Protein AF-A0A6C0KD98-F1 (afdb_monomer)

Structure (mmCIF, N/CA/C/O backbone):
data_AF-A0A6C0KD98-F1
#
_entry.id   AF-A0A6C0KD98-F1
#
loop_
_atom_site.group_PDB
_atom_site.id
_atom_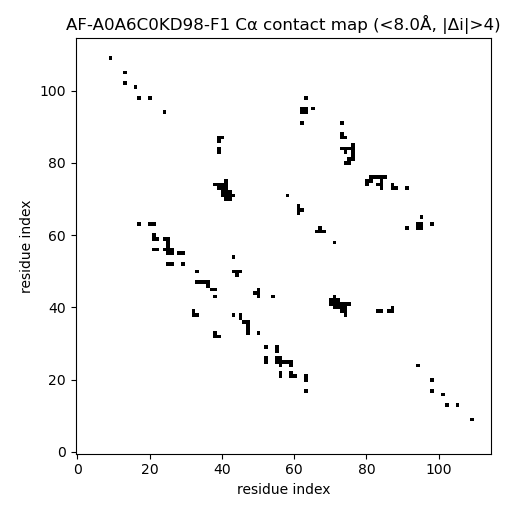site.type_symbol
_atom_site.label_atom_id
_atom_site.label_alt_id
_atom_site.label_comp_id
_atom_site.label_asym_id
_atom_site.label_entity_id
_atom_site.label_seq_id
_atom_site.pdbx_PDB_ins_code
_atom_site.Cartn_x
_atom_site.Cartn_y
_atom_site.Cartn_z
_atom_site.occupancy
_atom_site.B_iso_or_equiv
_atom_site.auth_seq_id
_atom_site.auth_comp_id
_atom_site.auth_asym_id
_atom_site.auth_atom_id
_atom_site.pdbx_PDB_model_num
ATOM 1 N N . MET A 1 1 ? 26.285 2.008 -26.165 1.00 54.91 1 MET A N 1
ATOM 2 C CA . MET A 1 1 ? 26.044 1.792 -24.719 1.00 54.91 1 MET A CA 1
ATOM 3 C C . MET A 1 1 ? 25.287 0.474 -24.601 1.00 54.91 1 MET A C 1
ATOM 5 O O . MET A 1 1 ? 24.293 0.321 -25.292 1.00 54.91 1 MET A O 1
ATOM 9 N N . GLY A 1 2 ? 25.845 -0.533 -23.925 1.00 66.06 2 GLY A N 1
ATOM 10 C CA . GLY A 1 2 ? 25.451 -1.937 -24.119 1.00 66.06 2 GLY A CA 1
ATOM 11 C C . GLY A 1 2 ? 24.108 -2.322 -23.489 1.00 66.06 2 GLY A C 1
ATOM 12 O O . GLY A 1 2 ? 23.770 -1.840 -22.412 1.00 66.06 2 GLY A O 1
ATOM 13 N N . PHE A 1 3 ? 23.399 -3.259 -24.126 1.00 67.44 3 PHE A N 1
ATOM 14 C CA . PHE A 1 3 ? 22.135 -3.884 -23.693 1.00 67.44 3 PHE A CA 1
ATOM 15 C C . PHE A 1 3 ? 22.078 -4.240 -22.191 1.00 67.44 3 PHE A C 1
ATOM 17 O O . PHE A 1 3 ? 21.060 -4.054 -21.534 1.00 67.44 3 PHE A O 1
ATOM 24 N N . LYS A 1 4 ? 23.207 -4.654 -21.599 1.00 72.75 4 LYS A N 1
ATOM 25 C CA . LYS A 1 4 ? 23.323 -4.938 -20.156 1.00 72.75 4 LYS A CA 1
ATOM 26 C C . LYS A 1 4 ? 23.109 -3.707 -19.266 1.00 72.75 4 LYS A C 1
ATOM 28 O O . LYS A 1 4 ? 22.470 -3.805 -18.226 1.00 72.75 4 LYS A O 1
ATOM 33 N N . THR A 1 5 ? 23.633 -2.549 -19.663 1.00 76.38 5 THR A N 1
ATOM 34 C CA . THR A 1 5 ? 23.459 -1.286 -18.928 1.00 76.38 5 THR A CA 1
ATOM 35 C C . THR A 1 5 ? 22.010 -0.805 -19.002 1.00 76.38 5 THR A C 1
ATOM 37 O O . THR A 1 5 ? 21.520 -0.200 -18.055 1.00 76.38 5 THR A O 1
ATOM 40 N N . PHE A 1 6 ? 21.321 -1.099 -20.106 1.00 72.12 6 PHE A N 1
ATOM 41 C CA . PHE A 1 6 ? 19.904 -0.794 -20.282 1.00 72.12 6 PHE A CA 1
ATOM 42 C C . PHE A 1 6 ? 19.022 -1.644 -19.352 1.00 72.12 6 PHE A C 1
ATOM 44 O O . PHE A 1 6 ? 18.329 -1.078 -18.510 1.00 72.12 6 PHE A O 1
ATOM 51 N N . LEU A 1 7 ? 19.157 -2.977 -19.399 1.00 75.31 7 LEU A N 1
ATOM 52 C CA . LEU A 1 7 ? 18.430 -3.896 -18.507 1.00 75.31 7 LEU A CA 1
ATOM 53 C C . LEU A 1 7 ? 18.648 -3.574 -17.022 1.00 75.31 7 LEU A C 1
ATOM 55 O O . LEU A 1 7 ? 17.727 -3.652 -16.214 1.00 75.31 7 LEU A O 1
ATOM 59 N N . PHE A 1 8 ? 19.866 -3.174 -16.650 1.00 82.06 8 PHE A N 1
ATOM 60 C CA . PHE A 1 8 ? 20.169 -2.797 -15.272 1.00 82.06 8 PHE A CA 1
ATOM 61 C C . PHE A 1 8 ? 19.443 -1.515 -14.832 1.00 82.06 8 PHE A C 1
ATOM 63 O O . PHE A 1 8 ? 18.937 -1.449 -13.711 1.00 82.06 8 PHE A O 1
ATOM 70 N N . ARG A 1 9 ? 19.364 -0.497 -15.703 1.00 81.38 9 ARG A N 1
ATOM 71 C CA . ARG A 1 9 ? 18.627 0.747 -15.411 1.00 81.38 9 ARG A CA 1
ATOM 72 C C . ARG A 1 9 ? 17.130 0.486 -15.284 1.00 81.38 9 ARG A C 1
ATOM 74 O O . ARG A 1 9 ? 16.514 1.006 -14.365 1.00 81.38 9 ARG A O 1
ATOM 81 N N . MET A 1 10 ? 16.588 -0.349 -16.159 1.00 80.75 10 MET A N 1
ATOM 82 C CA . MET A 1 10 ? 15.195 -0.792 -16.147 1.00 80.75 10 MET A CA 1
ATOM 83 C C . MET A 1 10 ? 14.843 -1.522 -14.844 1.00 80.75 10 MET A C 1
ATOM 85 O O . MET A 1 10 ? 13.969 -1.070 -14.107 1.00 80.75 10 MET A O 1
ATOM 89 N N . ALA A 1 11 ? 15.591 -2.574 -14.492 1.00 84.69 11 ALA A N 1
ATOM 90 C CA . ALA A 1 11 ? 15.379 -3.309 -13.245 1.00 84.69 11 ALA A CA 1
ATOM 91 C C . ALA A 1 11 ? 15.486 -2.400 -12.008 1.00 84.69 11 ALA A C 1
ATOM 93 O O . ALA A 1 11 ? 14.701 -2.524 -11.071 1.00 84.69 11 ALA A O 1
ATOM 94 N N . SER A 1 12 ? 16.424 -1.447 -12.021 1.00 87.31 12 SER A N 1
ATOM 95 C CA . SER A 1 12 ? 16.596 -0.480 -10.931 1.00 87.31 12 SER A CA 1
ATOM 96 C C . SER A 1 12 ? 15.423 0.502 -10.819 1.00 87.31 12 SER A C 1
ATOM 98 O O . SER A 1 12 ? 14.972 0.775 -9.708 1.00 87.31 12 SER A O 1
ATOM 100 N N . SER A 1 13 ? 14.903 1.013 -11.941 1.00 86.88 13 SER A N 1
ATOM 101 C CA . SER A 1 13 ? 13.720 1.885 -11.964 1.00 86.88 13 SER A CA 1
ATOM 102 C C . SER A 1 13 ? 12.474 1.154 -11.471 1.00 86.88 13 SER A C 1
ATOM 104 O O . SER A 1 13 ? 11.757 1.676 -10.620 1.00 86.88 13 SER A O 1
ATOM 106 N N . TRP A 1 14 ? 12.252 -0.073 -11.950 1.00 89.12 14 TRP A N 1
ATOM 107 C CA . TRP A 1 14 ? 11.142 -0.918 -11.513 1.00 89.12 14 TRP A CA 1
ATOM 108 C C . TRP A 1 14 ? 11.212 -1.214 -10.012 1.00 89.12 14 TRP A C 1
ATOM 110 O O . TRP A 1 14 ? 10.229 -1.051 -9.286 1.00 89.12 14 TRP A O 1
ATOM 120 N N . PHE A 1 15 ? 12.399 -1.579 -9.522 1.00 90.50 15 PHE A N 1
ATOM 121 C CA . PHE A 1 15 ? 12.628 -1.847 -8.107 1.00 90.50 15 PHE A CA 1
ATOM 122 C C . PHE A 1 15 ? 12.398 -0.598 -7.246 1.00 90.50 15 PHE A C 1
ATOM 124 O O . PHE A 1 15 ? 11.708 -0.663 -6.228 1.00 90.50 15 PHE A O 1
ATOM 131 N N . GLY A 1 16 ? 12.919 0.555 -7.675 1.00 91.31 16 GLY A N 1
ATOM 132 C CA . GLY A 1 16 ? 12.724 1.830 -6.985 1.00 91.31 16 GLY A CA 1
ATOM 133 C C . GLY A 1 16 ? 11.255 2.252 -6.921 1.00 91.31 16 GLY A C 1
ATOM 134 O O . GLY A 1 16 ? 10.788 2.685 -5.868 1.00 91.31 16 GLY A O 1
ATOM 135 N N . LEU A 1 17 ? 10.510 2.068 -8.014 1.00 90.69 17 LEU A N 1
ATOM 136 C CA . LEU A 1 17 ? 9.078 2.352 -8.082 1.00 90.69 17 LEU A CA 1
ATOM 137 C C . LEU A 1 17 ? 8.286 1.463 -7.115 1.00 90.69 17 LEU A C 1
ATOM 139 O O . LEU A 1 17 ? 7.487 1.977 -6.332 1.00 90.69 17 LEU A O 1
ATOM 143 N N . ASN A 1 18 ? 8.559 0.156 -7.092 1.00 91.81 18 ASN A N 1
ATOM 144 C CA . ASN A 1 18 ? 7.882 -0.770 -6.183 1.00 91.81 18 ASN A CA 1
ATOM 145 C C . ASN A 1 18 ? 8.195 -0.467 -4.711 1.00 91.81 18 ASN A C 1
ATOM 147 O O . ASN A 1 18 ? 7.275 -0.420 -3.895 1.00 91.81 18 ASN A O 1
ATOM 151 N N . ILE A 1 19 ? 9.452 -0.161 -4.364 1.00 94.06 19 ILE A N 1
ATOM 152 C CA . ILE A 1 19 ? 9.802 0.307 -3.011 1.00 94.06 19 ILE A CA 1
ATOM 153 C C . ILE A 1 19 ? 9.042 1.588 -2.658 1.00 94.06 19 ILE A C 1
ATOM 155 O O . ILE A 1 19 ? 8.511 1.702 -1.551 1.00 94.06 19 ILE A O 1
ATOM 159 N N . GLY A 1 20 ? 8.969 2.545 -3.586 1.00 94.19 20 GLY A N 1
ATOM 160 C CA . GLY A 1 20 ? 8.251 3.801 -3.385 1.00 94.19 20 GLY A CA 1
ATOM 161 C C . GLY A 1 20 ? 6.774 3.578 -3.062 1.00 94.19 20 GLY A C 1
ATOM 162 O O . GLY A 1 20 ? 6.265 4.139 -2.091 1.00 94.19 20 GLY A O 1
ATOM 163 N N . ILE A 1 21 ? 6.105 2.705 -3.820 1.00 93.69 21 ILE A N 1
ATOM 164 C CA . ILE A 1 21 ? 4.703 2.328 -3.594 1.00 93.69 21 ILE A CA 1
ATOM 165 C C . ILE A 1 21 ? 4.538 1.651 -2.232 1.00 93.69 21 ILE A C 1
ATOM 167 O O . ILE A 1 21 ? 3.670 2.055 -1.455 1.00 93.69 21 ILE A O 1
ATOM 171 N N . ILE A 1 22 ? 5.404 0.684 -1.910 1.00 95.44 22 ILE A N 1
ATOM 172 C CA . ILE A 1 22 ? 5.368 -0.049 -0.639 1.00 95.44 22 ILE A CA 1
ATOM 173 C C . ILE A 1 22 ? 5.446 0.921 0.542 1.00 95.44 22 ILE A C 1
ATOM 175 O O . ILE A 1 22 ? 4.604 0.871 1.441 1.00 95.44 22 ILE A O 1
ATOM 179 N N . VAL A 1 23 ? 6.429 1.824 0.543 1.00 96.25 23 VAL A N 1
ATOM 180 C CA . VAL A 1 23 ? 6.623 2.790 1.633 1.00 96.25 23 VAL A CA 1
ATOM 181 C C . VAL A 1 23 ? 5.463 3.783 1.697 1.00 96.25 23 VAL A C 1
ATOM 183 O O . VAL A 1 23 ? 4.960 4.065 2.784 1.00 96.25 23 VAL A O 1
ATOM 186 N N . MET A 1 24 ? 4.994 4.278 0.550 1.00 95.50 24 MET A N 1
ATOM 187 C CA . MET A 1 24 ? 3.860 5.199 0.484 1.00 95.50 24 MET A CA 1
ATOM 188 C C . MET A 1 24 ? 2.600 4.584 1.106 1.00 95.50 24 MET A C 1
ATOM 190 O O . MET A 1 24 ? 1.983 5.202 1.975 1.00 95.50 24 MET A O 1
ATOM 194 N N . PHE A 1 25 ? 2.231 3.360 0.721 1.00 95.44 25 PHE A N 1
ATOM 195 C CA . PHE A 1 25 ? 1.052 2.696 1.278 1.00 95.44 25 PHE A CA 1
ATOM 196 C C . PHE A 1 25 ? 1.237 2.273 2.732 1.00 95.44 25 PHE A C 1
ATOM 198 O O . PHE A 1 25 ? 0.295 2.410 3.509 1.00 95.44 25 PHE A O 1
ATOM 205 N N . ALA A 1 26 ? 2.439 1.860 3.139 1.00 95.19 26 ALA A N 1
ATOM 206 C CA . ALA A 1 26 ? 2.742 1.603 4.545 1.00 95.19 26 ALA A CA 1
ATOM 207 C C . ALA A 1 26 ? 2.488 2.851 5.406 1.00 95.19 26 ALA A C 1
ATOM 209 O O . ALA A 1 26 ? 1.847 2.763 6.453 1.00 95.19 26 ALA A O 1
ATOM 210 N N . CYS A 1 27 ? 2.914 4.028 4.934 1.00 96.00 27 CYS A N 1
ATOM 211 C CA . CYS A 1 27 ? 2.623 5.305 5.580 1.00 96.00 27 CYS A CA 1
ATOM 212 C C . CYS A 1 27 ? 1.120 5.594 5.621 1.00 96.00 27 CYS A C 1
ATOM 214 O O . CYS A 1 27 ? 0.606 5.941 6.682 1.00 96.00 27 CYS A O 1
ATOM 216 N N . ILE A 1 28 ? 0.404 5.425 4.503 1.00 94.38 28 ILE A N 1
ATOM 217 C CA . ILE A 1 28 ? -1.051 5.638 4.451 1.00 94.38 28 ILE A CA 1
ATOM 218 C C . ILE A 1 28 ? -1.749 4.747 5.480 1.00 94.38 28 ILE A C 1
ATOM 220 O O . ILE A 1 28 ? -2.492 5.265 6.311 1.00 94.38 28 ILE A O 1
ATOM 224 N N . TYR A 1 29 ? -1.477 3.439 5.476 1.00 93.31 29 TYR A N 1
ATOM 225 C CA . TYR A 1 29 ? -2.065 2.492 6.423 1.00 93.31 29 TYR A CA 1
ATOM 226 C C . TYR A 1 29 ? -1.730 2.840 7.874 1.00 93.31 29 TYR A C 1
ATOM 228 O O . TYR A 1 29 ? -2.616 2.833 8.728 1.00 93.31 29 TYR A O 1
ATOM 236 N N . TYR A 1 30 ? -0.480 3.212 8.151 1.00 92.62 30 TYR A N 1
ATOM 237 C CA . TYR A 1 30 ? -0.065 3.621 9.485 1.00 92.62 30 TYR A CA 1
ATOM 238 C C . TYR A 1 30 ? -0.814 4.873 9.956 1.00 92.62 30 TYR A C 1
ATOM 240 O O . TYR A 1 30 ? -1.376 4.877 11.048 1.00 92.62 30 TYR A O 1
ATOM 248 N N . PHE A 1 31 ? -0.884 5.929 9.140 1.00 91.25 31 PHE A N 1
ATOM 249 C CA . PHE A 1 31 ? -1.517 7.189 9.540 1.00 91.25 31 PHE A CA 1
ATOM 250 C C . PHE A 1 31 ? -3.025 7.064 9.755 1.00 91.25 31 PHE A C 1
ATOM 252 O O . PHE A 1 31 ? -3.556 7.636 10.708 1.00 91.25 31 PHE A O 1
ATOM 259 N N . ILE A 1 32 ? -3.724 6.314 8.901 1.00 88.81 32 ILE A N 1
ATOM 260 C CA . ILE A 1 32 ? -5.179 6.155 9.034 1.00 88.81 32 ILE A CA 1
ATOM 261 C C . ILE A 1 32 ? -5.573 5.266 10.217 1.00 88.81 32 ILE A C 1
ATOM 263 O O . ILE A 1 32 ? -6.692 5.411 10.722 1.00 88.81 32 ILE A O 1
ATOM 267 N N . ASP A 1 33 ? -4.696 4.339 10.619 1.00 87.75 33 ASP A N 1
ATOM 268 C CA . ASP A 1 33 ? -5.020 3.276 11.569 1.00 87.75 33 ASP A CA 1
ATOM 269 C C . ASP A 1 33 ? -4.433 3.499 12.965 1.00 87.75 33 ASP A C 1
ATOM 271 O O . ASP A 1 33 ? -5.107 3.228 13.963 1.00 87.75 33 ASP A O 1
ATOM 275 N N . LYS A 1 34 ? -3.215 4.053 13.062 1.00 84.12 34 LYS A N 1
ATOM 276 C CA . LYS A 1 34 ? -2.494 4.247 14.332 1.00 84.12 34 LYS A CA 1
ATOM 277 C C . LYS A 1 34 ? -3.323 5.006 15.356 1.00 84.12 34 LYS A C 1
ATOM 279 O O . LYS A 1 34 ? -3.352 4.638 16.522 1.00 84.12 34 LYS A O 1
ATOM 284 N N . GLU A 1 35 ? -4.011 6.070 14.956 1.00 80.69 35 GLU A N 1
ATOM 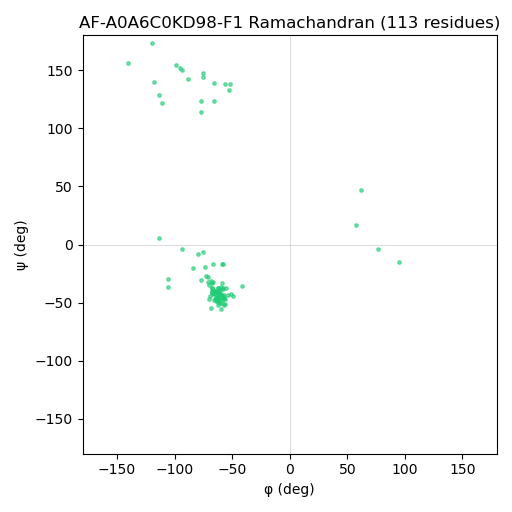285 C CA . GLU A 1 35 ? -4.717 6.917 15.920 1.00 80.69 35 GLU A CA 1
ATOM 286 C C . GLU A 1 35 ? -6.070 6.345 16.368 1.00 80.69 35 GLU A C 1
ATOM 288 O O . GLU A 1 35 ? -6.675 6.853 17.319 1.00 80.69 35 GLU A O 1
ATOM 293 N N . ARG A 1 36 ? -6.538 5.257 15.744 1.00 80.00 36 ARG A N 1
ATOM 294 C CA . ARG A 1 36 ? -7.883 4.719 15.962 1.00 80.00 36 ARG A CA 1
ATOM 295 C C . ARG A 1 36 ? -7.954 3.719 17.106 1.00 80.00 36 ARG A C 1
ATOM 297 O O . ARG A 1 36 ? -7.106 2.843 17.261 1.00 80.00 36 ARG A O 1
ATOM 304 N N . LYS A 1 37 ? -9.064 3.789 17.851 1.00 80.62 37 LYS A N 1
ATOM 305 C CA . LYS A 1 37 ? -9.411 2.813 18.897 1.00 80.62 37 LYS A CA 1
ATOM 306 C C . LYS A 1 37 ? -9.574 1.401 18.325 1.00 80.62 37 LYS A C 1
ATOM 308 O O . LYS A 1 37 ? -9.057 0.452 18.899 1.00 80.62 37 LYS A O 1
ATOM 313 N N . ILE A 1 38 ? -10.247 1.280 17.182 1.00 80.69 38 ILE A N 1
ATOM 314 C CA . ILE A 1 38 ? -10.472 0.019 16.463 1.00 80.69 38 ILE A CA 1
ATOM 315 C C . ILE A 1 38 ? -9.708 0.096 15.140 1.00 80.69 38 ILE A C 1
ATOM 317 O O . ILE A 1 38 ? -9.840 1.096 14.433 1.00 80.69 38 ILE A O 1
ATOM 321 N N . SER A 1 39 ? -8.898 -0.924 14.852 1.00 82.94 39 SER A N 1
ATOM 322 C CA . SER A 1 39 ? -8.129 -1.017 13.608 1.00 82.94 39 SER A CA 1
ATOM 323 C C . SER A 1 39 ? -9.025 -1.410 12.433 1.00 82.94 39 SER A C 1
ATOM 325 O O . SER A 1 39 ? -9.919 -2.238 12.592 1.00 82.94 39 SER A O 1
ATOM 327 N N . TYR A 1 40 ? -8.747 -0.866 11.250 1.00 83.44 40 TYR A N 1
ATOM 328 C CA . TYR A 1 40 ? -9.307 -1.304 9.971 1.00 83.44 40 TYR A CA 1
ATOM 329 C C . TYR A 1 40 ? -8.839 -2.697 9.555 1.00 83.44 40 TYR A C 1
ATOM 331 O O . TYR A 1 40 ? -9.440 -3.302 8.662 1.00 83.44 40 TYR A O 1
ATOM 339 N N . PHE A 1 41 ? -7.763 -3.192 10.164 1.00 86.44 41 PHE A N 1
ATOM 340 C CA . PHE A 1 41 ? -7.122 -4.440 9.797 1.00 86.44 41 PHE A CA 1
ATOM 341 C C . PHE A 1 41 ? -7.176 -5.433 10.959 1.00 86.44 41 PHE A C 1
ATOM 343 O O . PHE A 1 41 ? -7.013 -5.107 12.132 1.00 86.44 41 PHE A O 1
ATOM 350 N N . THR A 1 42 ? -7.427 -6.687 10.616 1.00 85.44 42 THR A N 1
ATOM 351 C CA . THR A 1 42 ? -7.248 -7.839 11.502 1.00 85.44 42 THR A CA 1
ATOM 352 C C . THR A 1 42 ? -5.862 -8.421 11.272 1.00 85.44 42 THR A C 1
ATOM 354 O O . THR A 1 42 ? -5.338 -8.283 10.173 1.00 85.44 42 THR A O 1
ATOM 357 N N . GLY A 1 43 ? -5.263 -9.024 12.301 1.00 82.12 43 GLY A N 1
ATOM 358 C CA . GLY A 1 43 ? -3.873 -9.504 12.263 1.00 82.12 43 GLY A CA 1
ATOM 359 C C . GLY A 1 43 ? -2.847 -8.513 12.817 1.00 82.12 43 GLY A C 1
ATOM 360 O O . GLY A 1 43 ? -1.743 -8.914 13.159 1.00 82.12 43 GLY A O 1
ATOM 361 N N . ILE A 1 44 ? -3.231 -7.245 12.989 1.00 84.31 44 ILE A N 1
ATOM 362 C CA . ILE A 1 44 ? -2.441 -6.216 13.681 1.00 84.31 44 ILE A CA 1
ATOM 363 C C . ILE A 1 44 ? -2.900 -6.123 15.146 1.00 84.31 44 ILE A C 1
ATOM 365 O O . ILE A 1 44 ? -4.055 -6.436 15.463 1.00 84.31 44 ILE A O 1
ATOM 369 N N . SER A 1 45 ? -2.009 -5.712 16.059 1.00 78.88 45 SER A N 1
ATOM 370 C CA . SER A 1 45 ? -2.343 -5.594 17.483 1.00 78.88 45 SER A CA 1
ATOM 371 C C . SER A 1 45 ? -3.603 -4.754 17.717 1.00 78.88 45 SER A C 1
ATOM 373 O O . SER A 1 45 ? -3.774 -3.645 17.198 1.00 78.88 45 SER A O 1
ATOM 375 N N . LYS A 1 46 ? -4.501 -5.273 18.563 1.00 70.94 46 LYS A N 1
ATOM 376 C CA . LYS A 1 46 ? -5.722 -4.562 18.966 1.00 70.94 46 LYS A CA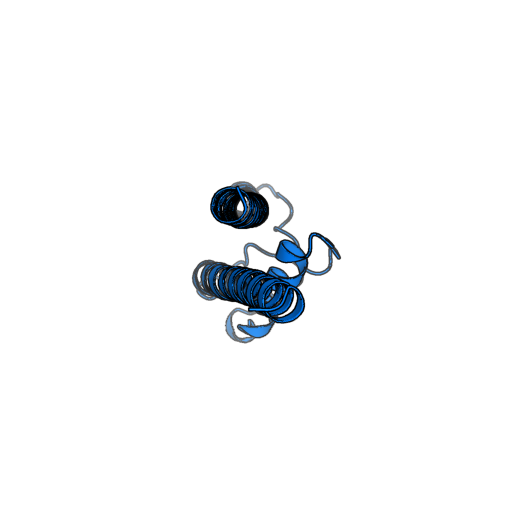 1
ATOM 377 C C . LYS A 1 46 ? -5.393 -3.328 19.804 1.00 70.94 46 LYS A C 1
ATOM 379 O O . LYS A 1 46 ? -6.110 -2.331 19.709 1.00 70.94 46 LYS A O 1
ATOM 384 N N . GLN A 1 47 ? -4.315 -3.372 20.586 1.00 74.56 47 GLN A N 1
ATOM 385 C CA . GLN A 1 47 ? -3.892 -2.248 21.413 1.00 74.56 47 GLN A CA 1
ATOM 386 C C . GLN A 1 47 ? -3.207 -1.191 20.553 1.00 74.56 47 GLN A C 1
ATOM 388 O O . GLN A 1 47 ? -2.217 -1.468 19.885 1.00 74.56 47 GLN A O 1
ATOM 393 N N . LYS A 1 48 ? -3.723 0.040 20.599 1.00 76.62 48 LYS A N 1
ATOM 394 C CA . LYS A 1 48 ? -3.205 1.183 19.834 1.00 76.62 48 LYS A CA 1
ATOM 395 C C . LYS A 1 48 ? -1.691 1.385 19.999 1.00 76.62 48 LYS A C 1
ATOM 397 O O . LYS A 1 48 ? -1.008 1.661 19.019 1.00 76.62 48 LYS A O 1
ATOM 402 N N . ASN A 1 49 ? -1.189 1.255 21.226 1.00 79.25 49 ASN A N 1
ATOM 403 C CA . ASN A 1 49 ? 0.208 1.547 21.559 1.00 79.25 49 ASN A CA 1
ATOM 404 C C . ASN A 1 49 ? 1.191 0.488 21.045 1.00 79.25 49 ASN A C 1
ATOM 406 O O . ASN A 1 49 ? 2.367 0.796 20.882 1.00 79.25 49 ASN A O 1
ATOM 410 N N . ASP A 1 50 ? 0.704 -0.714 20.739 1.00 83.31 50 ASP A N 1
ATOM 411 C CA . ASP A 1 50 ? 1.533 -1.828 20.273 1.00 83.31 50 ASP A CA 1
ATOM 412 C C . ASP A 1 50 ? 1.602 -1.898 18.740 1.00 83.31 50 ASP A C 1
ATOM 414 O O . ASP A 1 50 ? 2.294 -2.750 18.192 1.00 83.31 50 ASP A O 1
ATOM 418 N N . ARG A 1 51 ? 0.866 -1.035 18.021 1.00 85.81 51 ARG A N 1
ATOM 419 C CA . ARG A 1 51 ? 0.860 -1.027 16.552 1.00 85.81 51 ARG A CA 1
ATOM 420 C C . ARG A 1 51 ? 2.126 -0.359 16.036 1.00 85.81 51 ARG A C 1
ATOM 422 O O . ARG A 1 51 ? 2.310 0.854 16.188 1.00 85.81 51 ARG A O 1
ATOM 429 N N . THR A 1 52 ? 2.979 -1.133 15.379 1.00 90.62 52 THR A N 1
ATOM 430 C CA . THR A 1 52 ? 4.250 -0.634 14.855 1.00 90.62 52 THR A CA 1
ATOM 431 C C . THR A 1 52 ? 4.136 -0.309 13.373 1.00 90.62 52 THR A C 1
ATOM 433 O O . THR A 1 52 ? 3.311 -0.871 12.661 1.00 90.62 52 THR A O 1
ATOM 436 N N . PHE A 1 53 ? 4.976 0.604 12.877 1.00 92.12 53 PHE A N 1
ATOM 437 C CA . PHE A 1 53 ? 5.055 0.877 11.437 1.00 92.12 53 PHE A CA 1
ATOM 438 C C . PHE A 1 53 ? 5.431 -0.384 10.639 1.00 92.12 53 PHE A C 1
ATOM 440 O O . PHE A 1 53 ? 4.946 -0.580 9.528 1.00 92.12 53 PHE A O 1
ATOM 447 N N . THR A 1 54 ? 6.244 -1.261 11.234 1.00 92.56 54 THR A N 1
ATOM 448 C CA . THR A 1 54 ? 6.707 -2.517 10.636 1.00 92.56 54 THR A CA 1
ATOM 449 C C . THR A 1 54 ? 5.554 -3.434 10.234 1.00 92.56 54 THR A C 1
ATOM 451 O O . THR A 1 54 ? 5.620 -4.028 9.162 1.00 92.56 54 THR A O 1
ATOM 454 N N . ASP A 1 55 ? 4.474 -3.490 11.020 1.00 91.31 55 ASP A N 1
ATOM 455 C CA . ASP A 1 55 ? 3.291 -4.304 10.703 1.00 91.31 55 ASP A CA 1
ATOM 456 C C . ASP A 1 55 ? 2.637 -3.852 9.387 1.00 91.31 55 ASP A C 1
ATOM 458 O O . ASP A 1 55 ? 2.289 -4.661 8.525 1.00 91.31 55 ASP A O 1
ATOM 462 N N . TYR A 1 56 ? 2.526 -2.536 9.190 1.00 93.50 56 TYR A N 1
ATOM 463 C CA . TYR A 1 56 ? 1.948 -1.949 7.979 1.00 93.50 56 TYR A CA 1
ATOM 464 C C . TYR A 1 56 ? 2.909 -1.985 6.795 1.00 93.50 56 TYR A C 1
ATOM 466 O O . TYR A 1 56 ? 2.462 -2.096 5.655 1.00 93.50 56 TYR A O 1
ATOM 474 N N . LEU A 1 57 ? 4.218 -1.909 7.048 1.00 95.06 57 LEU A N 1
ATOM 475 C CA . LEU A 1 57 ? 5.235 -2.100 6.019 1.00 95.06 57 LEU A CA 1
ATOM 476 C C . LEU A 1 57 ? 5.187 -3.530 5.479 1.00 95.06 57 LEU A C 1
ATOM 478 O O . LEU A 1 57 ? 5.111 -3.716 4.267 1.00 95.06 57 LEU A O 1
ATOM 482 N N . TYR A 1 58 ? 5.155 -4.522 6.370 1.00 93.31 58 TYR A N 1
ATOM 483 C CA . TYR A 1 58 ? 4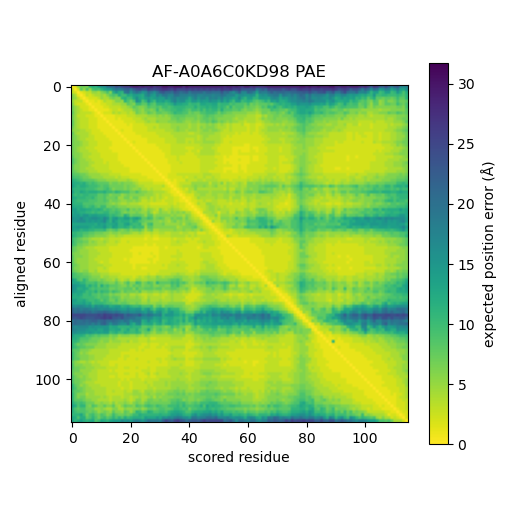.978 -5.927 6.011 1.00 93.31 58 TYR A CA 1
ATOM 484 C C . TYR A 1 58 ? 3.682 -6.140 5.228 1.00 93.31 58 TYR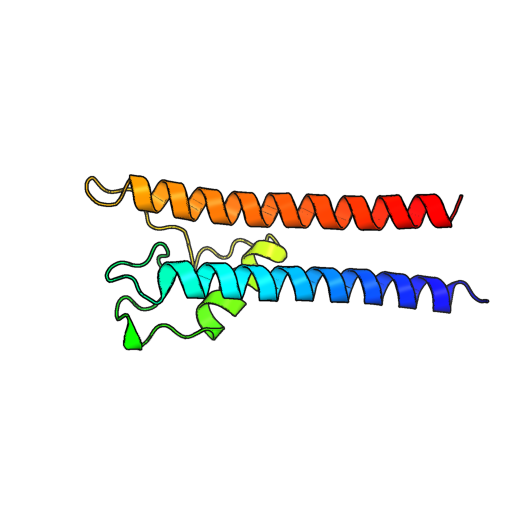 A C 1
ATOM 486 O O . TYR A 1 58 ? 3.693 -6.739 4.152 1.00 93.31 58 TYR A O 1
ATOM 494 N N . PHE A 1 59 ? 2.576 -5.569 5.711 1.00 93.44 59 PHE A N 1
ATOM 495 C CA . PHE A 1 59 ? 1.306 -5.654 5.006 1.00 93.44 59 PHE A CA 1
ATOM 496 C C . PHE A 1 59 ? 1.373 -5.045 3.599 1.00 93.44 59 PHE A C 1
ATOM 498 O O . PHE A 1 59 ? 0.912 -5.656 2.637 1.00 93.44 59 PHE A O 1
ATOM 505 N N . SER A 1 60 ? 1.997 -3.874 3.464 1.00 94.38 60 SER A N 1
ATOM 506 C CA . SER A 1 60 ? 2.190 -3.204 2.179 1.00 94.38 60 SER A CA 1
ATOM 507 C C . SER A 1 60 ? 2.991 -4.075 1.204 1.00 94.38 60 SER A C 1
ATOM 509 O O . SER A 1 60 ? 2.551 -4.272 0.076 1.00 94.38 60 SER A O 1
ATOM 511 N N . VAL A 1 61 ? 4.084 -4.703 1.659 1.00 93.94 61 VAL A N 1
ATOM 512 C CA . VAL A 1 61 ? 4.882 -5.653 0.857 1.00 93.94 61 VAL A CA 1
ATOM 513 C C . VAL A 1 61 ? 4.033 -6.826 0.355 1.00 93.94 61 VAL A C 1
ATOM 515 O O . VAL A 1 61 ? 4.106 -7.181 -0.823 1.00 93.94 61 VAL A O 1
ATOM 518 N N . ILE A 1 62 ? 3.202 -7.429 1.213 1.00 92.81 62 ILE A N 1
ATOM 519 C CA . ILE A 1 62 ? 2.324 -8.546 0.818 1.00 92.81 62 ILE A CA 1
ATOM 520 C C . ILE A 1 62 ? 1.310 -8.109 -0.244 1.00 92.81 62 ILE A C 1
ATOM 522 O O . ILE A 1 62 ? 1.032 -8.860 -1.180 1.00 92.81 62 ILE A O 1
ATOM 526 N N . VAL A 1 63 ? 0.744 -6.909 -0.101 1.00 92.38 63 VAL A N 1
ATOM 527 C CA . VAL A 1 63 ? -0.246 -6.382 -1.049 1.00 92.38 63 VAL A CA 1
ATOM 528 C C . VAL A 1 63 ? 0.406 -6.044 -2.390 1.00 92.38 63 VAL A C 1
ATOM 530 O O . VAL A 1 63 ? -0.106 -6.480 -3.418 1.00 92.38 63 VAL A O 1
ATOM 533 N N . THR A 1 64 ? 1.548 -5.346 -2.400 1.00 91.62 64 THR A N 1
ATOM 534 C CA . THR A 1 64 ? 2.283 -5.015 -3.635 1.00 91.62 64 THR A CA 1
ATOM 535 C C . THR A 1 64 ? 2.767 -6.271 -4.362 1.00 91.62 64 THR A C 1
ATOM 537 O O . THR A 1 64 ? 2.715 -6.335 -5.584 1.00 91.62 64 THR A O 1
ATOM 540 N N . SER A 1 65 ? 3.192 -7.302 -3.625 1.00 88.31 65 SER A N 1
ATOM 541 C CA . SER A 1 65 ? 3.589 -8.592 -4.211 1.00 88.31 65 SER A CA 1
ATOM 542 C C . SER A 1 65 ? 2.410 -9.452 -4.667 1.00 88.31 65 SER A C 1
ATOM 544 O O . SER A 1 65 ? 2.620 -10.502 -5.269 1.00 88.31 65 SER A O 1
ATOM 546 N N . THR A 1 66 ? 1.169 -9.038 -4.391 1.00 86.50 66 THR A N 1
ATOM 547 C CA . THR A 1 66 ? -0.067 -9.770 -4.712 1.00 86.50 66 THR A CA 1
ATOM 548 C C . THR A 1 66 ? -0.156 -11.180 -4.107 1.00 86.50 66 THR A C 1
ATOM 550 O O . THR A 1 66 ? -1.007 -11.970 -4.505 1.00 86.50 66 THR A O 1
ATOM 553 N N . LEU A 1 67 ? 0.672 -11.494 -3.100 1.00 86.06 67 LEU A N 1
ATOM 554 C CA . LEU A 1 67 ? 0.697 -12.811 -2.448 1.00 86.06 67 LEU A CA 1
ATOM 555 C C . LEU A 1 67 ? -0.581 -13.099 -1.654 1.00 86.06 67 LEU A C 1
ATOM 557 O O . LEU A 1 67 ? -1.078 -14.220 -1.663 1.00 86.06 67 LEU A O 1
ATOM 561 N N . GLY A 1 68 ? -1.098 -12.095 -0.937 1.00 81.31 68 GLY A N 1
ATOM 562 C CA . GLY A 1 68 ? -2.353 -12.220 -0.191 1.00 81.31 68 GLY A CA 1
ATOM 563 C C . GLY A 1 68 ? -2.342 -13.282 0.920 1.00 81.31 68 GLY A C 1
ATOM 564 O O . GLY A 1 68 ? -3.298 -14.040 1.037 1.00 81.31 68 GLY A O 1
ATOM 565 N N . LEU A 1 69 ? -1.301 -13.315 1.765 1.00 84.19 69 LEU A N 1
ATOM 566 C CA . LEU A 1 69 ? -1.092 -14.350 2.801 1.00 84.19 69 LEU A CA 1
ATOM 567 C C . LEU A 1 69 ? -2.222 -14.491 3.841 1.00 84.19 69 LEU A C 1
ATOM 569 O O . LEU A 1 69 ? -2.292 -15.491 4.548 1.00 84.19 69 LEU A O 1
ATOM 573 N N . GLY A 1 70 ? -3.107 -13.501 3.964 1.00 82.06 70 GLY A N 1
ATOM 574 C CA . GLY A 1 70 ? -4.287 -13.581 4.831 1.00 82.06 70 GLY A CA 1
ATOM 575 C C . GLY A 1 70 ? -4.020 -13.394 6.329 1.00 82.06 70 GLY A C 1
ATOM 576 O O . GLY A 1 70 ? -4.974 -13.328 7.101 1.00 82.06 70 GLY A O 1
ATOM 577 N N . GLU A 1 71 ? -2.759 -13.255 6.746 1.00 84.81 71 GLU A N 1
ATOM 578 C CA . GLU A 1 71 ? -2.382 -12.937 8.131 1.00 84.81 71 GLU A CA 1
ATOM 579 C C . GLU A 1 71 ? -2.909 -11.564 8.551 1.00 84.81 71 GLU A C 1
ATOM 581 O O . GLU A 1 71 ? -3.512 -11.424 9.614 1.00 84.81 71 GLU A O 1
ATOM 586 N N . ILE A 1 72 ? -2.731 -10.569 7.676 1.00 86.38 72 ILE A N 1
ATOM 587 C CA . ILE A 1 72 ?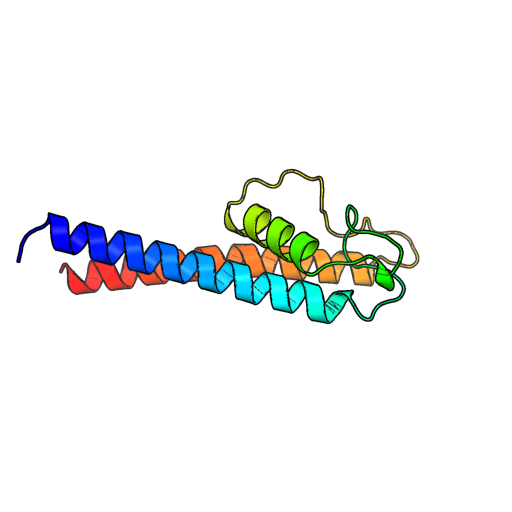 -3.304 -9.235 7.819 1.00 86.38 72 ILE A CA 1
ATOM 588 C C . ILE A 1 72 ? -4.373 -9.056 6.744 1.00 86.38 72 ILE A C 1
ATOM 590 O O . ILE A 1 72 ? -4.106 -9.191 5.550 1.00 86.38 72 ILE A O 1
ATOM 594 N N . THR A 1 73 ? -5.605 -8.766 7.159 1.00 85.31 73 THR A N 1
ATOM 595 C CA . THR A 1 73 ? -6.737 -8.559 6.240 1.00 85.31 73 THR A CA 1
ATOM 596 C C . THR A 1 73 ? -7.620 -7.416 6.705 1.00 85.31 73 THR A C 1
ATOM 598 O O . THR A 1 73 ? -7.658 -7.099 7.893 1.00 85.31 73 THR A O 1
ATOM 601 N N . ALA A 1 74 ? -8.370 -6.801 5.787 1.00 84.94 74 ALA A N 1
ATOM 602 C CA . ALA A 1 74 ? -9.398 -5.842 6.175 1.00 84.94 74 ALA A CA 1
ATOM 603 C C . ALA A 1 74 ? -10.399 -6.491 7.142 1.00 84.94 74 ALA A C 1
ATOM 605 O O . ALA A 1 74 ? -10.823 -7.633 6.946 1.00 84.94 74 ALA A O 1
ATOM 606 N N . GLN A 1 75 ? -10.790 -5.743 8.170 1.00 82.69 75 GLN A N 1
ATOM 607 C CA . GLN A 1 75 ? -11.689 -6.207 9.218 1.00 82.69 75 GLN A CA 1
ATOM 608 C C . GLN A 1 75 ? -12.966 -6.806 8.614 1.00 82.69 75 GLN A C 1
ATOM 610 O O . GLN A 1 75 ? -13.502 -6.288 7.631 1.00 82.69 75 GLN A O 1
ATOM 615 N N . LYS A 1 76 ? -13.444 -7.933 9.153 1.00 75.44 76 LYS A N 1
ATOM 616 C CA . LYS A 1 76 ? -14.699 -8.543 8.691 1.00 75.44 76 LYS A CA 1
ATOM 617 C C . LYS A 1 76 ? -15.865 -7.603 9.017 1.00 75.44 76 LYS A C 1
ATOM 619 O O . LYS A 1 76 ? -15.855 -7.016 10.093 1.00 75.44 76 LYS A O 1
ATOM 624 N N . PRO A 1 77 ? -16.837 -7.441 8.106 1.00 68.00 77 PRO A N 1
ATOM 625 C CA . PRO A 1 77 ? -18.000 -6.618 8.388 1.00 68.00 77 PRO A CA 1
ATOM 626 C C . PRO A 1 77 ? -18.811 -7.264 9.516 1.00 68.00 77 PRO A C 1
ATOM 628 O O . PRO A 1 77 ? -19.215 -8.419 9.405 1.00 68.00 77 PRO A O 1
ATOM 631 N N . ASP A 1 78 ? -19.032 -6.512 10.587 1.00 69.94 78 ASP A N 1
ATOM 632 C CA . ASP A 1 78 ? -20.071 -6.757 11.586 1.00 69.94 78 ASP A CA 1
ATOM 633 C C . ASP A 1 78 ? -21.025 -5.547 11.632 1.00 69.94 78 ASP A C 1
ATOM 635 O O . ASP A 1 78 ? -20.776 -4.522 10.980 1.00 69.94 78 ASP A O 1
ATOM 639 N N . ASP A 1 79 ? -22.119 -5.654 12.390 1.00 54.31 79 ASP A N 1
ATOM 640 C CA . ASP A 1 79 ? -23.173 -4.627 12.466 1.00 54.31 79 ASP A CA 1
ATOM 641 C C . ASP A 1 79 ? -22.662 -3.244 12.926 1.00 54.31 79 ASP A C 1
ATOM 643 O O . ASP A 1 79 ? -23.321 -2.228 12.703 1.00 54.31 79 ASP A O 1
ATOM 647 N N . VAL A 1 80 ? -21.463 -3.172 13.521 1.00 62.09 80 VAL A N 1
ATOM 648 C CA . VAL A 1 80 ? -20.855 -1.941 14.056 1.00 62.09 80 VAL A CA 1
ATOM 649 C C . VAL A 1 80 ? -19.719 -1.418 13.160 1.00 62.09 80 VAL A C 1
ATOM 651 O O . VAL A 1 80 ? -19.497 -0.209 13.070 1.00 62.09 80 VAL A O 1
ATOM 654 N N . THR A 1 81 ? -19.006 -2.297 12.450 1.00 64.75 81 THR A N 1
ATOM 655 C CA . THR A 1 81 ? -17.789 -1.984 11.682 1.00 64.75 81 THR A CA 1
ATOM 656 C C . THR A 1 81 ? -17.949 -2.125 10.167 1.00 64.75 81 THR A C 1
ATOM 658 O O . THR A 1 81 ? -16.985 -1.915 9.433 1.00 64.75 81 THR A O 1
ATOM 661 N N . GLY A 1 82 ? -19.153 -2.389 9.646 1.00 62.94 82 GLY A N 1
ATOM 662 C CA . GLY A 1 82 ? -19.398 -2.561 8.205 1.00 62.94 82 GLY A CA 1
ATOM 663 C C . GLY A 1 82 ? -18.802 -1.459 7.309 1.00 62.94 82 GLY A C 1
ATOM 664 O O . GLY A 1 82 ? -18.128 -1.759 6.322 1.00 62.94 82 GLY A O 1
ATOM 665 N N . ARG A 1 83 ? -18.943 -0.179 7.689 1.00 69.25 83 ARG A N 1
ATOM 666 C CA . ARG A 1 83 ? -18.317 0.952 6.966 1.00 69.25 83 ARG A CA 1
ATOM 667 C C . ARG A 1 83 ? -16.787 0.959 7.065 1.00 69.25 83 ARG A C 1
ATOM 669 O O . ARG A 1 83 ? -16.115 1.357 6.116 1.00 69.25 83 ARG A O 1
ATOM 676 N N . PHE A 1 84 ? -16.229 0.506 8.188 1.00 72.06 84 PHE A N 1
ATOM 677 C CA . PHE A 1 84 ? -14.781 0.392 8.373 1.00 72.06 84 PHE A CA 1
ATOM 678 C C . PHE A 1 84 ? -14.205 -0.719 7.492 1.00 72.06 84 PHE A C 1
ATOM 680 O O . PHE A 1 84 ? -13.219 -0.499 6.792 1.00 72.06 84 PHE A O 1
ATOM 687 N N . SER A 1 85 ? -14.882 -1.868 7.447 1.00 75.81 85 SER A N 1
ATOM 688 C CA . SER A 1 85 ? -14.533 -2.982 6.564 1.00 75.81 85 SER A CA 1
ATOM 689 C C . SER A 1 85 ? -14.482 -2.552 5.096 1.00 75.81 85 SER A C 1
ATOM 691 O O . SER A 1 85 ? -13.508 -2.835 4.399 1.00 75.81 85 SER A O 1
ATOM 693 N N . GLN A 1 86 ? -15.498 -1.819 4.627 1.00 81.06 86 GLN A N 1
ATOM 694 C CA . GLN A 1 86 ? -15.556 -1.326 3.247 1.00 81.06 86 GLN A CA 1
ATOM 695 C C . GLN A 1 86 ? -14.407 -0.367 2.923 1.00 81.06 86 GLN A C 1
ATOM 697 O O . GLN A 1 86 ? -13.786 -0.496 1.870 1.00 81.06 86 GLN A O 1
ATOM 702 N N . PHE A 1 87 ? -14.086 0.552 3.835 1.00 85.44 87 PHE A N 1
ATOM 703 C CA . PHE A 1 87 ? -12.987 1.495 3.641 1.00 85.44 87 PHE A CA 1
ATOM 704 C C . PHE A 1 87 ? -11.622 0.793 3.583 1.00 85.44 87 PHE A C 1
ATOM 706 O O . PHE A 1 87 ? -10.854 1.028 2.653 1.00 85.44 87 PHE A O 1
ATOM 713 N N . GLY A 1 88 ? -11.343 -0.123 4.518 1.00 85.69 88 GLY A N 1
ATOM 714 C CA . GLY A 1 88 ? -10.098 -0.900 4.523 1.00 85.69 88 GLY A CA 1
ATOM 715 C C . GLY A 1 88 ? -9.930 -1.746 3.256 1.00 85.69 88 GLY A C 1
ATOM 716 O O . GLY A 1 88 ? -8.862 -1.750 2.648 1.00 85.69 88 GLY A O 1
ATOM 717 N N . ARG A 1 89 ? -11.007 -2.398 2.794 1.00 88.94 89 ARG A N 1
ATOM 718 C CA . ARG A 1 89 ? -11.019 -3.145 1.522 1.00 88.94 89 ARG A CA 1
ATOM 719 C C . ARG A 1 89 ? -10.784 -2.236 0.319 1.00 88.94 89 ARG A C 1
ATOM 721 O O . ARG A 1 89 ? -10.007 -2.596 -0.559 1.00 88.94 89 ARG A O 1
ATOM 728 N N . GLY A 1 90 ? -11.419 -1.064 0.294 1.00 89.69 90 GLY A N 1
ATOM 729 C CA . GLY A 1 90 ? -11.235 -0.068 -0.760 1.00 89.69 90 GLY A CA 1
ATOM 730 C C . GLY A 1 90 ? -9.792 0.424 -0.852 1.00 89.69 90 GLY A C 1
ATOM 731 O O . GLY A 1 90 ? -9.261 0.553 -1.949 1.00 89.69 90 GLY A O 1
ATOM 732 N N . LEU A 1 91 ? -9.121 0.616 0.285 1.00 90.75 91 LEU A N 1
ATOM 733 C CA . LEU A 1 91 ? -7.708 0.994 0.309 1.00 90.75 91 LEU A CA 1
ATOM 734 C C . LEU A 1 91 ? -6.778 -0.107 -0.199 1.00 90.75 91 LEU A C 1
ATOM 736 O O . LEU A 1 91 ? -5.822 0.191 -0.908 1.00 90.75 91 LEU A O 1
ATOM 740 N N . ILE A 1 92 ? -7.042 -1.368 0.148 1.00 91.44 92 ILE A N 1
ATOM 741 C CA . ILE A 1 92 ? -6.276 -2.503 -0.390 1.00 91.44 92 ILE A CA 1
ATOM 742 C C . ILE A 1 92 ? -6.488 -2.597 -1.904 1.00 91.44 92 ILE A C 1
ATOM 744 O O . ILE A 1 92 ? -5.521 -2.700 -2.651 1.00 91.44 92 ILE A O 1
ATOM 748 N N . ALA A 1 93 ? -7.736 -2.496 -2.370 1.00 92.00 93 ALA A N 1
ATOM 749 C CA . ALA A 1 93 ? -8.047 -2.508 -3.797 1.00 92.00 93 ALA A CA 1
ATOM 750 C C . ALA A 1 93 ? -7.370 -1.344 -4.539 1.00 92.00 93 ALA A C 1
ATOM 752 O O . ALA A 1 93 ? -6.775 -1.553 -5.592 1.00 92.00 93 ALA A O 1
ATOM 753 N N . GLY A 1 94 ? -7.399 -0.136 -3.968 1.00 93.44 94 GLY A N 1
ATOM 754 C CA . GLY A 1 94 ? -6.709 1.033 -4.512 1.00 93.44 94 GLY A CA 1
ATOM 755 C C . GLY A 1 94 ? -5.191 0.857 -4.567 1.00 93.44 94 GLY A C 1
ATOM 756 O O . GLY A 1 94 ? -4.574 1.268 -5.544 1.00 93.44 94 GLY A O 1
ATOM 757 N N . HIS A 1 95 ? -4.597 0.198 -3.570 1.00 94.25 95 HIS A N 1
ATOM 758 C CA . HIS A 1 95 ? -3.176 -0.147 -3.579 1.00 94.25 95 HIS A CA 1
ATOM 759 C C . HIS A 1 95 ? -2.832 -1.085 -4.734 1.00 94.25 95 HIS A C 1
ATOM 761 O O . HIS A 1 95 ? -1.956 -0.763 -5.534 1.00 94.25 95 HIS A O 1
ATOM 767 N N . VAL A 1 96 ? -3.559 -2.194 -4.877 1.00 93.19 96 VAL A N 1
ATOM 768 C CA . VAL A 1 96 ? -3.329 -3.143 -5.976 1.00 93.19 96 VAL A CA 1
ATOM 769 C C . VAL A 1 96 ? -3.507 -2.457 -7.333 1.00 93.19 96 VAL A C 1
ATOM 771 O O . VAL A 1 96 ? -2.626 -2.546 -8.181 1.00 93.19 96 VAL A O 1
ATOM 774 N N . MET A 1 97 ? -4.597 -1.706 -7.523 1.00 93.62 97 MET A N 1
ATOM 775 C CA . MET A 1 97 ? -4.872 -1.011 -8.787 1.00 93.62 97 MET A CA 1
ATOM 776 C C . MET A 1 97 ? -3.802 0.027 -9.135 1.00 93.62 97 MET A C 1
ATOM 778 O O . MET A 1 97 ? -3.356 0.082 -10.278 1.00 93.62 97 MET A O 1
ATOM 782 N N . LEU A 1 98 ? -3.363 0.835 -8.165 1.00 92.06 98 LEU A N 1
ATOM 783 C CA . LEU A 1 98 ? -2.317 1.831 -8.399 1.00 92.06 98 LEU A CA 1
ATOM 784 C C . LEU A 1 98 ? -0.964 1.169 -8.684 1.00 92.06 98 LEU A C 1
ATOM 786 O O . LEU A 1 98 ? -0.216 1.657 -9.525 1.00 92.06 98 LEU A O 1
ATOM 790 N N . SER A 1 99 ? -0.659 0.057 -8.013 1.00 91.31 99 SER A N 1
ATOM 791 C CA . SER A 1 99 ? 0.561 -0.706 -8.273 1.00 91.31 9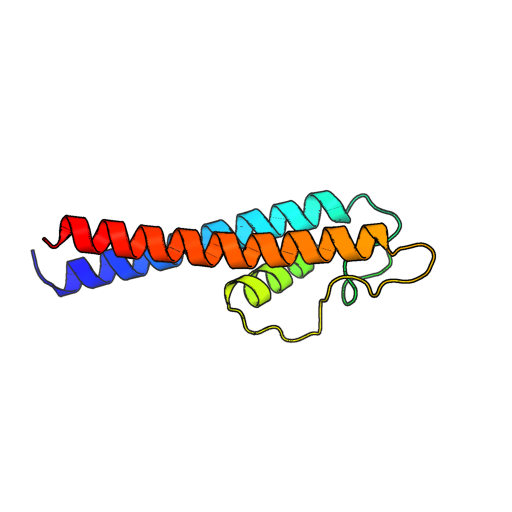9 SER A CA 1
ATOM 792 C C . SER A 1 99 ? 0.588 -1.259 -9.694 1.00 91.31 99 SER A C 1
ATOM 794 O O . SER A 1 99 ? 1.588 -1.083 -10.385 1.00 91.31 99 SER A O 1
ATOM 796 N N . LEU A 1 100 ? -0.513 -1.849 -10.163 1.00 90.50 100 LEU A N 1
ATOM 797 C CA . LEU A 1 100 ? -0.623 -2.331 -11.541 1.00 90.50 100 LEU A CA 1
ATOM 798 C C . LEU A 1 100 ? -0.499 -1.184 -12.550 1.00 90.50 100 LEU A C 1
ATOM 800 O O . LEU A 1 100 ? 0.333 -1.256 -13.445 1.00 90.50 100 LEU A O 1
ATOM 804 N N . LEU A 1 101 ? -1.233 -0.084 -12.343 1.00 91.44 101 LEU A N 1
ATOM 805 C CA . LEU A 1 101 ? -1.183 1.083 -13.227 1.00 91.44 101 LEU A CA 1
ATOM 806 C C . LEU A 1 101 ? 0.235 1.654 -13.362 1.00 91.44 101 LEU A C 1
ATOM 808 O O . LEU A 1 101 ? 0.667 1.983 -14.462 1.00 91.44 101 LEU A O 1
ATOM 812 N N . LEU A 1 102 ? 0.961 1.797 -12.252 1.00 89.00 102 LEU A N 1
ATOM 813 C CA . LEU A 1 102 ? 2.311 2.360 -12.273 1.00 89.00 102 LEU A CA 1
ATOM 814 C C . LEU A 1 102 ? 3.332 1.416 -12.918 1.00 89.00 102 LEU A C 1
ATOM 816 O O . LEU A 1 102 ? 4.260 1.902 -13.564 1.00 89.00 102 LEU A O 1
ATOM 820 N N . ASN A 1 103 ? 3.156 0.100 -12.776 1.00 88.31 103 ASN A N 1
ATOM 821 C CA . ASN A 1 103 ? 3.962 -0.876 -13.509 1.00 88.31 103 ASN A CA 1
ATOM 822 C C . ASN A 1 103 ? 3.678 -0.790 -15.021 1.00 88.31 103 ASN A C 1
ATOM 824 O O . ASN A 1 103 ? 4.616 -0.614 -15.790 1.00 88.31 103 ASN A O 1
ATOM 828 N N . ASP A 1 104 ? 2.408 -0.765 -15.440 1.00 89.75 104 ASP A N 1
ATOM 829 C CA . ASP A 1 104 ? 2.032 -0.634 -16.858 1.00 89.75 104 ASP A CA 1
ATOM 830 C C . ASP A 1 104 ? 2.546 0.677 -17.479 1.00 89.75 104 ASP A C 1
ATOM 832 O O . ASP A 1 104 ? 2.989 0.716 -18.629 1.00 89.75 104 ASP A O 1
ATOM 836 N N . MET A 1 105 ? 2.513 1.779 -16.720 1.00 88.81 105 MET A N 1
ATOM 837 C CA . MET A 1 105 ? 3.075 3.056 -17.162 1.00 88.81 105 MET A CA 1
ATOM 838 C C . MET A 1 105 ? 4.593 2.984 -17.345 1.00 88.81 105 MET A C 1
ATOM 840 O O . MET A 1 105 ? 5.107 3.561 -18.304 1.00 88.81 105 MET A O 1
ATOM 844 N N . LEU A 1 106 ? 5.309 2.299 -16.448 1.00 87.69 106 LEU A N 1
ATOM 845 C CA . LEU A 1 106 ? 6.756 2.124 -16.562 1.00 87.69 106 LEU A C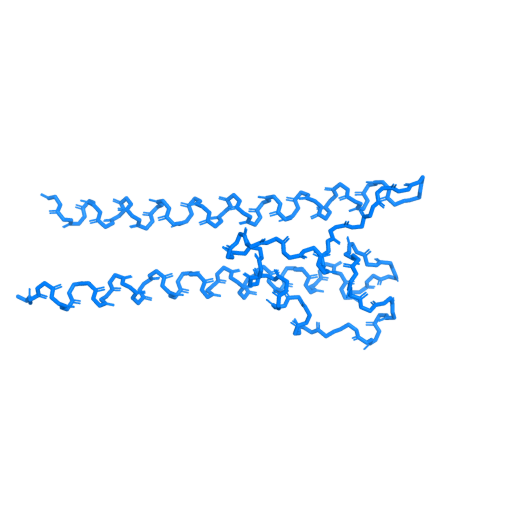A 1
ATOM 846 C C . LEU A 1 106 ? 7.103 1.326 -17.825 1.00 87.69 106 LEU A C 1
ATOM 848 O O . LEU A 1 106 ? 7.944 1.774 -18.605 1.00 87.69 106 LEU A O 1
ATOM 852 N N . ASP A 1 107 ? 6.386 0.229 -18.065 1.00 86.00 107 ASP A N 1
ATOM 853 C CA . ASP A 1 107 ? 6.549 -0.610 -19.254 1.00 86.00 107 ASP A CA 1
ATOM 854 C C . ASP A 1 107 ? 6.206 0.166 -20.539 1.00 86.00 107 ASP A C 1
ATOM 856 O O . ASP A 1 107 ? 6.909 0.083 -21.548 1.00 86.00 107 ASP A O 1
ATOM 860 N N . SER A 1 108 ? 5.149 0.985 -20.522 1.00 87.88 108 SER A N 1
ATOM 861 C CA . SER A 1 108 ? 4.782 1.830 -21.665 1.00 87.88 108 SER A CA 1
ATOM 862 C C . SER A 1 108 ? 5.837 2.895 -21.973 1.00 87.88 108 SER A C 1
ATOM 864 O O . SER A 1 108 ? 6.111 3.154 -23.146 1.00 87.88 108 SER A O 1
ATOM 866 N N . VAL A 1 109 ? 6.403 3.543 -20.950 1.00 84.81 109 VAL A N 1
ATOM 867 C CA . VAL A 1 109 ? 7.479 4.532 -21.123 1.00 84.81 109 VAL A CA 1
ATOM 868 C C . VAL A 1 109 ? 8.734 3.855 -21.659 1.00 84.81 109 VAL A C 1
ATOM 870 O O . VAL A 1 109 ? 9.396 4.404 -22.539 1.00 84.81 109 VAL A O 1
ATOM 873 N N . GLU A 1 110 ? 9.045 2.656 -21.174 1.00 78.69 110 GLU A N 1
ATOM 874 C CA . GLU A 1 110 ? 10.165 1.870 -21.676 1.00 78.69 110 GLU A CA 1
ATOM 875 C C . GLU A 1 110 ? 10.002 1.545 -23.163 1.00 78.69 110 GLU A C 1
ATOM 877 O O . GLU A 1 110 ? 10.896 1.838 -23.959 1.00 78.69 110 GLU A O 1
ATOM 882 N N . ASN A 1 111 ? 8.838 1.022 -23.554 1.00 82.88 111 ASN A N 1
ATOM 883 C CA . ASN A 1 111 ? 8.541 0.699 -24.948 1.00 82.88 111 ASN A CA 1
ATOM 884 C C . ASN A 1 111 ? 8.614 1.929 -25.863 1.00 82.88 111 ASN A C 1
ATOM 886 O O . ASN A 1 111 ? 9.084 1.820 -26.992 1.00 82.88 111 ASN A O 1
ATOM 890 N N . PHE A 1 112 ? 8.199 3.105 -25.382 1.00 84.81 112 PHE A N 1
ATOM 891 C CA . PHE A 1 112 ? 8.321 4.355 -26.136 1.00 84.81 112 PHE A CA 1
ATOM 892 C C . PHE A 1 112 ? 9.779 4.793 -26.336 1.00 84.81 112 PHE A C 1
ATOM 894 O O . PHE A 1 112 ? 10.115 5.313 -27.392 1.00 84.81 112 PHE A O 1
ATOM 901 N N . ILE A 1 113 ? 10.652 4.589 -25.343 1.00 78.12 113 ILE A N 1
ATOM 902 C CA . ILE A 1 113 ? 12.084 4.921 -25.450 1.00 78.12 113 ILE A CA 1
ATOM 903 C C . ILE A 1 113 ? 12.818 3.960 -26.403 1.00 78.12 113 ILE A C 1
ATOM 905 O O . ILE A 1 113 ? 13.843 4.331 -26.976 1.00 78.12 113 ILE A O 1
ATOM 909 N N . LEU A 1 114 ? 12.332 2.722 -26.531 1.00 71.00 114 LEU A N 1
ATOM 910 C CA . LEU A 1 114 ? 12.930 1.679 -27.368 1.00 71.00 114 LEU A CA 1
ATOM 911 C C . LEU A 1 114 ? 12.514 1.735 -28.850 1.00 71.00 114 LEU A C 1
ATOM 913 O O . LEU A 1 114 ? 13.217 1.140 -29.670 1.00 71.00 114 LEU A O 1
ATOM 917 N N . ALA A 1 115 ? 11.396 2.391 -29.173 1.00 63.50 115 ALA A N 1
ATOM 918 C CA . ALA A 1 115 ? 10.874 2.566 -30.533 1.00 63.50 115 ALA A CA 1
ATOM 919 C C . ALA A 1 115 ? 11.584 3.700 -31.294 1.00 63.50 115 ALA A C 1
ATOM 921 O O . ALA A 1 115 ? 11.793 3.526 -32.517 1.00 63.50 115 ALA A O 1
#

Organism: NCBI:txid1070528

Solvent-accessible surface area (backbone atoms only — not comparable to full-atom values): 6375 Å² total; per-residue (Å²): 135,58,73,68,63,50,55,51,52,50,54,48,51,54,49,50,51,53,51,50,51,27,53,52,47,13,49,52,53,38,67,74,31,53,84,34,80,70,57,40,44,38,73,58,64,74,50,50,89,69,56,53,65,62,61,31,38,52,48,24,47,36,50,75,67,66,67,65,84,65,63,63,38,53,29,76,66,45,101,87,38,40,71,46,17,53,51,36,44,49,52,53,52,49,49,46,53,52,52,52,53,53,50,55,50,51,54,51,53,49,54,62,75,73,106

Mean predicted aligned error: 6.26 Å

pLDDT: mean 84.57, std 9.23, range [54.31, 96.25]

InterPro domains:
  IPR013099 Potassium channel domain [PF07885] (22-77)

Foldseek 3Di:
DDPVVVVVVLVVVLVVVLVVLLLVQLVVQCVVALVDCQGQKDLADNDSVRGDSVVSSVVSVCLLVVVPPVNIAGDDDDPVCNVSSVVRVVSSVVSNVVSVVVVVVSVVVSVVVVD

Nearest PDB structures (foldseek):
  6baa-assembly1_A  TM=6.7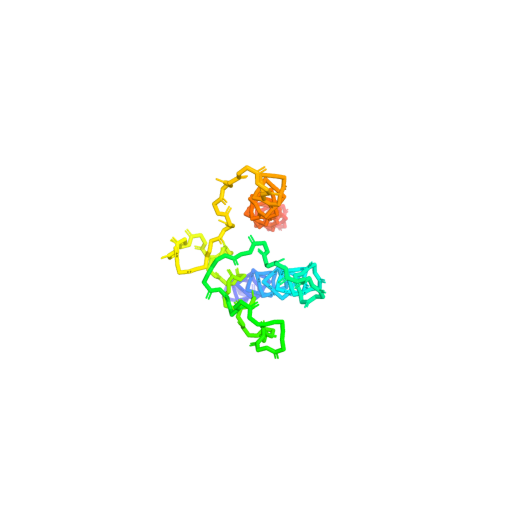94E-01  e=1.473E-02  Rattus norvegicus
  5yke-assembly1_A  TM=6.722E-01  e=2.391E-02  Mus musculus
  5ykf-assembly1_A  TM=6.722E-01  e=2.391E-02  Mus musculus
  7s5t-assembly1_A  TM=6.569E-01  e=4.123E-02  Homo sapiens
  6m84-assembly1_A  TM=5.812E-01  e=7.111E-02  Gallus gallus

Secondary structure (DSSP, 8-state):
--HHHHHHHHHHHHHHHHHHHHHHHHHHHHHHHHT-SS-SEESS-SSGGG--HHHHHHHHHHHHTT---SSSEEPPP-TTTHHHHHHHHHHHHHHHHHHHHHHHHHHHHHHHHH-

Radius of gyration: 17.32 Å; Cα contacts (8 Å, |Δi|>4): 96; chains: 1; bounding box: 49×22×52 Å

Sequence (115 aa):
MGFKTFLFRMASSWFGLNIGIIVMFACIYYFIDKERKISYFTGISKQKNDRTFTDYLYFSVIVTSTLGLGEITAQKPDDVTGRFSQFGRGLIAGHVMLSLLLNDMLDSVENFILA